Protein AF-A0A7K1ZM31-F1 (afdb_monomer_lite)

Radius of gyration: 24.55 Å; chains: 1; bounding box: 49×42×98 Å

pLDDT: mean 81.87, std 16.27, range [36.69, 97.38]

Structure (mmCIF, N/CA/C/O backbone):
data_AF-A0A7K1ZM31-F1
#
_entry.id   AF-A0A7K1ZM31-F1
#
loop_
_atom_site.group_PDB
_atom_site.id
_atom_site.type_symbol
_atom_site.label_atom_id
_atom_site.label_alt_id
_atom_site.label_comp_id
_atom_site.label_asym_id
_atom_site.label_entity_id
_atom_site.label_seq_id
_atom_site.pdbx_PDB_ins_code
_atom_site.Cartn_x
_atom_site.Cartn_y
_atom_site.Cartn_z
_atom_site.occupancy
_atom_site.B_iso_or_equiv
_atom_site.auth_seq_id
_atom_site.auth_comp_id
_atom_site.auth_asym_id
_atom_site.auth_atom_id
_atom_site.pdbx_PDB_model_num
ATOM 1 N N . MET A 1 1 ? -32.034 -23.924 77.511 1.00 43.00 1 MET A N 1
ATOM 2 C CA . MET A 1 1 ? -31.851 -22.949 76.414 1.00 43.00 1 MET A CA 1
ATOM 3 C C . MET A 1 1 ? -30.728 -23.435 75.516 1.00 43.00 1 MET A C 1
ATOM 5 O O . MET A 1 1 ? -29.591 -23.484 75.959 1.00 43.00 1 MET A O 1
ATOM 9 N N . ARG A 1 2 ? -31.057 -23.881 74.301 1.00 37.28 2 ARG A N 1
ATOM 10 C CA . ARG A 1 2 ? -30.095 -24.222 73.245 1.00 37.28 2 ARG A CA 1
ATOM 11 C C . ARG A 1 2 ? -30.372 -23.261 72.095 1.00 37.28 2 ARG A C 1
ATOM 13 O O . ARG A 1 2 ? -31.505 -23.204 71.630 1.00 37.28 2 ARG A O 1
ATOM 20 N N . VAL A 1 3 ? -29.376 -22.463 71.731 1.00 40.00 3 VAL A N 1
ATOM 21 C CA . VAL A 1 3 ? -29.460 -21.485 70.644 1.00 40.00 3 VAL A CA 1
ATOM 22 C C . VAL A 1 3 ? -28.914 -22.175 69.399 1.00 40.00 3 VAL A C 1
ATOM 24 O O . VAL A 1 3 ? -27.739 -22.531 69.359 1.00 40.00 3 VAL A O 1
ATOM 27 N N . THR A 1 4 ? -29.775 -22.437 68.423 1.00 45.06 4 THR A N 1
ATOM 28 C CA . THR A 1 4 ? -29.382 -22.978 67.116 1.00 45.06 4 THR A CA 1
ATOM 29 C C . THR A 1 4 ? -28.998 -21.796 66.221 1.00 45.06 4 THR A C 1
ATOM 31 O O . THR A 1 4 ? -29.805 -20.871 66.115 1.00 45.06 4 THR A O 1
ATOM 34 N N . PRO A 1 5 ? -27.810 -21.756 65.591 1.00 48.78 5 PRO A N 1
ATOM 35 C CA . PRO A 1 5 ? -27.481 -20.667 64.683 1.00 48.78 5 PRO A CA 1
ATOM 36 C C . PRO A 1 5 ? -28.214 -20.842 63.347 1.00 48.78 5 PRO A C 1
ATOM 38 O O . PRO A 1 5 ? -28.281 -21.936 62.785 1.00 48.78 5 PRO A O 1
ATOM 41 N N . LEU A 1 6 ? -28.775 -19.736 62.862 1.00 46.75 6 LEU A N 1
ATOM 42 C CA . LEU A 1 6 ? -29.428 -19.591 61.567 1.00 46.75 6 LEU A CA 1
ATOM 43 C C . LEU A 1 6 ? -28.357 -19.589 60.462 1.00 46.75 6 LEU A C 1
ATOM 45 O O . LEU A 1 6 ? -27.502 -18.707 60.433 1.00 46.75 6 LEU A O 1
ATOM 49 N N . LEU A 1 7 ? -28.395 -20.570 59.559 1.00 39.59 7 LEU A N 1
ATOM 50 C CA . LEU A 1 7 ? -27.551 -20.598 58.364 1.00 39.59 7 LEU A CA 1
ATOM 51 C C . LEU A 1 7 ? -28.195 -19.707 57.289 1.00 39.59 7 LEU A C 1
ATOM 53 O O . LEU A 1 7 ? -29.231 -20.061 56.729 1.00 39.59 7 LEU A O 1
ATOM 57 N N . LEU A 1 8 ? -27.599 -18.545 57.015 1.00 36.69 8 LEU A N 1
ATOM 58 C CA . LEU A 1 8 ? -27.998 -17.668 55.913 1.00 36.69 8 LEU A CA 1
ATOM 59 C C . LEU A 1 8 ? -27.228 -18.080 54.650 1.00 36.69 8 LEU A C 1
ATOM 61 O O . LEU A 1 8 ? -26.039 -17.796 54.521 1.00 36.69 8 LEU A O 1
ATOM 65 N N . LEU A 1 9 ? -27.900 -18.765 53.724 1.00 36.69 9 LEU A N 1
ATOM 66 C CA . LEU A 1 9 ? -27.360 -19.091 52.405 1.00 36.69 9 LEU A CA 1
ATOM 67 C C . LEU A 1 9 ? -27.733 -17.968 51.426 1.00 36.69 9 LEU A C 1
ATOM 69 O O . LEU A 1 9 ? -28.876 -17.885 50.982 1.00 36.69 9 LEU A O 1
ATOM 73 N N . ILE A 1 10 ? -26.779 -17.097 51.093 1.00 42.34 10 ILE A N 1
ATOM 74 C CA . ILE A 1 10 ? -26.937 -16.113 50.014 1.00 42.34 10 ILE A CA 1
ATOM 75 C C . ILE A 1 10 ? -26.491 -16.786 48.714 1.00 42.34 10 ILE A C 1
ATOM 77 O O . ILE A 1 10 ? -25.298 -16.929 48.456 1.00 42.34 10 ILE A O 1
ATOM 81 N N . ILE A 1 11 ? -27.451 -17.211 47.893 1.00 46.66 11 ILE A N 1
ATOM 82 C CA . ILE A 1 11 ? -27.178 -17.633 46.517 1.00 46.66 11 ILE A CA 1
ATOM 83 C C . ILE A 1 11 ? -27.148 -16.364 45.661 1.00 46.66 11 ILE A C 1
ATOM 85 O O . ILE A 1 11 ? -28.188 -15.834 45.279 1.00 46.66 11 ILE A O 1
ATOM 89 N N . LEU A 1 12 ? -25.948 -15.857 45.374 1.00 43.75 12 LEU A N 1
ATOM 90 C CA . LEU A 1 12 ? -25.742 -14.861 44.324 1.00 43.75 12 LEU A CA 1
ATOM 91 C C . LEU A 1 12 ? -25.908 -15.564 42.973 1.00 43.75 12 LEU A C 1
ATOM 93 O O . LEU A 1 12 ? -24.958 -16.121 42.424 1.00 43.75 12 LEU A O 1
ATOM 97 N N . THR A 1 13 ? -27.124 -15.563 42.429 1.00 48.12 13 THR A N 1
ATOM 98 C CA . THR A 1 13 ? -27.317 -15.858 41.010 1.00 48.12 13 THR A CA 1
ATOM 99 C C . THR A 1 13 ? -26.717 -14.705 40.218 1.00 48.12 13 THR A C 1
ATOM 101 O O . THR A 1 13 ? -27.363 -13.677 40.015 1.00 48.12 13 THR A O 1
ATOM 104 N N . ASN A 1 14 ? -25.472 -14.869 39.770 1.00 47.62 14 ASN A N 1
ATOM 105 C CA . ASN A 1 14 ? -24.961 -14.119 38.632 1.00 47.62 14 ASN A CA 1
ATOM 106 C C . ASN A 1 14 ? -25.807 -14.517 37.417 1.00 47.62 14 ASN A C 1
ATOM 108 O O . ASN A 1 14 ? -25.455 -15.422 36.664 1.00 47.62 14 ASN A O 1
ATOM 112 N N . LEU A 1 15 ? -26.930 -13.826 37.216 1.00 52.22 15 LEU A N 1
ATOM 113 C CA . LEU A 1 15 ? -27.462 -13.604 35.879 1.00 52.22 15 LEU A CA 1
ATOM 114 C C . LEU A 1 15 ? -26.464 -12.671 35.197 1.00 52.22 15 LEU A C 1
ATOM 116 O O . LEU A 1 15 ? -26.657 -11.461 35.120 1.00 52.22 15 LEU A O 1
ATOM 120 N N . GLY A 1 16 ? -25.335 -13.251 34.791 1.00 46.72 16 GLY A N 1
ATOM 121 C CA . GLY A 1 16 ? -24.420 -12.621 33.871 1.00 46.72 16 GLY A CA 1
ATOM 122 C C . GLY A 1 16 ? -25.191 -12.414 32.583 1.00 46.72 16 GLY A C 1
ATOM 123 O O . GLY A 1 16 ? -25.262 -13.308 31.745 1.00 46.72 16 GLY A O 1
ATOM 124 N N . VAL A 1 17 ? -25.792 -11.234 32.446 1.00 54.41 17 VAL A N 1
ATOM 125 C CA . VAL A 1 17 ? -25.979 -10.612 31.145 1.00 54.41 17 VAL A CA 1
ATOM 126 C C . VAL A 1 17 ? -24.571 -10.567 30.579 1.00 54.41 17 VAL A C 1
ATOM 128 O O . VAL A 1 17 ? -23.746 -9.752 30.991 1.00 54.41 17 VAL A O 1
ATOM 131 N N . GLY A 1 18 ? -24.246 -11.552 29.746 1.00 44.56 18 GLY A N 1
ATOM 132 C CA . GLY A 1 18 ? -23.050 -11.503 28.941 1.00 44.56 18 GLY A CA 1
ATOM 133 C C . GLY A 1 18 ? -23.186 -10.252 28.098 1.00 44.56 18 GLY A C 1
ATOM 134 O O . GLY A 1 18 ? -23.884 -10.266 27.089 1.00 44.56 18 GLY A O 1
ATOM 135 N N . ASN A 1 19 ? -22.561 -9.162 28.535 1.00 45.56 19 ASN A N 1
ATOM 136 C CA . ASN A 1 19 ? -22.192 -8.095 27.632 1.00 45.56 19 ASN A CA 1
ATOM 137 C C . ASN A 1 19 ? -21.239 -8.760 26.644 1.00 45.56 19 ASN A C 1
ATOM 139 O O . ASN A 1 19 ? -20.046 -8.910 26.909 1.00 45.56 19 ASN A O 1
ATOM 143 N N . ALA A 1 20 ? -21.796 -9.251 25.539 1.00 50.69 20 ALA A N 1
ATOM 144 C CA . ALA A 1 20 ? -21.028 -9.485 24.343 1.00 50.69 20 ALA A CA 1
ATOM 145 C C . ALA A 1 20 ? -20.403 -8.128 24.030 1.00 50.69 20 ALA A C 1
ATOM 147 O O . ALA A 1 20 ? -21.094 -7.201 23.614 1.00 50.69 20 ALA A O 1
ATOM 148 N N . PHE A 1 21 ? -19.120 -7.976 24.345 1.00 40.22 21 PHE A N 1
ATOM 149 C CA . PHE A 1 21 ? -18.340 -6.862 23.845 1.00 40.22 21 PHE A CA 1
ATOM 150 C C . PHE A 1 21 ? -18.418 -6.964 22.321 1.00 40.22 21 PHE A C 1
ATOM 152 O O . PHE A 1 21 ? -17.728 -7.788 21.722 1.00 40.22 21 PHE A O 1
ATOM 159 N N . SER A 1 22 ? -19.299 -6.189 21.683 1.00 54.53 22 SER A N 1
ATOM 160 C CA . SER A 1 22 ? -19.187 -5.973 20.250 1.00 54.53 22 SER A CA 1
ATOM 161 C C . SER A 1 22 ? -17.884 -5.219 20.068 1.00 54.53 22 SER A C 1
ATOM 163 O O . SER A 1 22 ? -17.747 -4.086 20.531 1.00 54.53 22 SER A O 1
ATOM 165 N N . GLN A 1 23 ? -16.893 -5.866 19.471 1.00 59.47 23 GLN A N 1
ATOM 166 C CA . GLN A 1 23 ? -15.697 -5.160 19.065 1.00 59.47 23 GLN A CA 1
ATOM 167 C C . GLN A 1 23 ? -16.132 -4.132 18.017 1.00 59.47 23 GLN A C 1
ATOM 169 O O . GLN A 1 23 ? -16.561 -4.509 16.928 1.00 59.47 23 GLN A O 1
ATOM 174 N N . GLU A 1 24 ? -16.105 -2.849 18.372 1.00 81.25 24 GLU A N 1
ATOM 175 C CA . GLU A 1 24 ? -16.370 -1.784 17.412 1.00 81.25 24 GLU A CA 1
ATOM 176 C C . GLU A 1 24 ? -15.267 -1.824 16.349 1.00 81.25 24 GLU A C 1
ATOM 178 O O . GLU A 1 24 ? -14.073 -1.767 16.656 1.00 81.25 24 GLU A O 1
ATOM 183 N N . PHE A 1 25 ? -15.667 -1.985 15.090 1.00 89.56 25 PHE A N 1
ATOM 184 C CA . PHE A 1 25 ? -14.774 -1.870 13.946 1.00 89.56 25 PHE A CA 1
ATOM 185 C C . PHE A 1 25 ? -14.948 -0.479 13.347 1.00 89.56 25 PHE A C 1
ATOM 187 O O . PHE A 1 25 ? -16.068 -0.068 13.051 1.00 89.56 25 PHE A O 1
ATOM 194 N N . LEU A 1 26 ? -13.839 0.225 13.133 1.00 92.94 26 LEU A N 1
ATOM 195 C CA . LEU A 1 26 ? -13.817 1.412 12.288 1.00 92.94 26 LEU A CA 1
ATOM 196 C C . LEU A 1 26 ? -13.508 0.977 10.854 1.00 92.94 26 LEU A C 1
ATOM 198 O O . LEU A 1 26 ? -12.418 0.464 10.591 1.00 92.94 26 LEU A O 1
ATOM 202 N N . VAL A 1 27 ? -14.452 1.187 9.937 1.00 93.00 27 VAL A N 1
ATOM 203 C CA . VAL A 1 27 ? -14.192 1.047 8.499 1.00 93.00 27 VAL A CA 1
ATOM 204 C C . VAL A 1 27 ? -13.402 2.273 8.052 1.00 93.00 27 VAL A C 1
ATOM 206 O O . VAL A 1 27 ? -13.874 3.400 8.181 1.00 93.00 27 VAL A O 1
ATOM 209 N N . ILE A 1 28 ? -12.167 2.052 7.597 1.00 93.12 28 ILE A N 1
ATOM 210 C CA . ILE A 1 28 ? -11.307 3.118 7.064 1.00 93.12 28 ILE A CA 1
ATOM 211 C C . ILE A 1 28 ? -11.649 3.388 5.598 1.00 93.12 28 ILE A C 1
ATOM 213 O O . ILE A 1 28 ? -11.744 4.544 5.202 1.00 93.12 28 ILE A O 1
ATOM 217 N N . GLU A 1 29 ? -11.814 2.323 4.817 1.00 93.50 29 GLU A N 1
ATOM 218 C CA . GLU A 1 29 ? -12.177 2.367 3.405 1.00 93.50 29 GLU A CA 1
ATOM 219 C C . GLU A 1 29 ? -12.767 1.010 2.998 1.00 93.50 29 GLU A C 1
ATOM 221 O O . GLU A 1 29 ? -12.233 -0.036 3.383 1.00 93.50 29 GLU A O 1
ATOM 226 N N . ASP A 1 30 ? -13.853 1.050 2.232 1.00 95.12 30 ASP A N 1
ATOM 227 C CA . ASP A 1 30 ? -14.511 -0.095 1.590 1.00 95.12 30 ASP A CA 1
ATOM 228 C C . ASP A 1 30 ? -14.822 0.159 0.103 1.00 95.12 30 ASP A C 1
ATOM 230 O O . ASP A 1 30 ? -15.296 -0.737 -0.579 1.00 95.12 30 ASP A O 1
ATOM 234 N N . PHE A 1 31 ? -14.507 1.354 -0.407 1.00 96.12 31 PHE A N 1
ATOM 235 C CA . PHE A 1 31 ? -14.729 1.815 -1.777 1.00 96.12 31 PHE A CA 1
ATOM 236 C C . PHE A 1 31 ? -16.197 1.872 -2.241 1.00 96.12 31 PHE A C 1
ATOM 238 O O . PHE A 1 31 ? -16.461 2.208 -3.397 1.00 96.12 31 PHE A O 1
ATOM 245 N N . GLU A 1 32 ? -17.166 1.651 -1.352 1.00 96.69 32 GLU A N 1
ATOM 246 C CA . GLU A 1 32 ? -18.600 1.647 -1.686 1.00 96.69 32 GLU A CA 1
ATOM 247 C C . GLU A 1 32 ? -19.148 3.050 -1.987 1.00 96.69 32 GLU A C 1
ATOM 249 O O . GLU A 1 32 ? -20.148 3.216 -2.680 1.00 96.69 32 GLU A O 1
ATOM 254 N N . GLN A 1 33 ? -18.488 4.090 -1.475 1.00 94.69 33 GLN A N 1
ATOM 255 C CA . GLN A 1 33 ? -18.906 5.481 -1.678 1.00 94.69 33 GLN A CA 1
ATOM 256 C C . GLN A 1 33 ? -18.573 6.043 -3.070 1.00 94.69 33 GLN A C 1
ATOM 258 O O . GLN A 1 33 ? -19.018 7.144 -3.397 1.00 94.69 33 GLN A O 1
ATOM 263 N N . TYR A 1 34 ? -17.748 5.346 -3.855 1.00 94.94 34 TYR A N 1
ATOM 264 C CA . TYR A 1 34 ? -17.308 5.803 -5.173 1.00 94.94 34 TYR A CA 1
ATOM 265 C C . TYR A 1 34 ? -18.144 5.168 -6.283 1.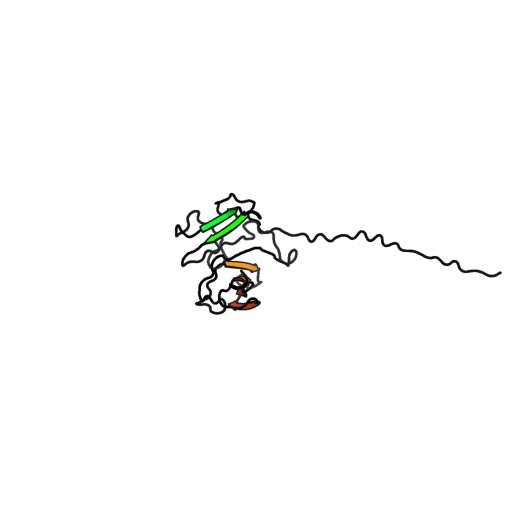00 94.94 34 TYR A C 1
ATOM 267 O O . TYR A 1 34 ? -18.672 4.066 -6.142 1.00 94.94 34 TYR A O 1
ATOM 275 N N . GLU A 1 35 ? -18.235 5.860 -7.415 1.00 96.00 35 GLU A N 1
ATOM 276 C CA . GLU A 1 35 ? -18.874 5.306 -8.603 1.00 96.00 35 GLU A CA 1
ATOM 277 C C . GLU A 1 35 ? -17.964 4.255 -9.258 1.00 96.00 35 GLU A C 1
ATOM 279 O O . GLU A 1 35 ? -16.738 4.374 -9.291 1.00 96.00 35 GLU A O 1
ATOM 284 N N . VAL A 1 36 ? -18.565 3.205 -9.815 1.00 95.81 36 VAL A N 1
ATOM 285 C CA . VAL A 1 36 ? -17.821 2.179 -10.553 1.00 95.81 36 VAL A CA 1
ATOM 286 C C . VAL A 1 36 ? -17.202 2.797 -11.812 1.00 95.81 36 VAL A C 1
ATOM 288 O O . VAL A 1 36 ? -17.863 3.521 -12.556 1.00 95.81 36 VAL A O 1
ATOM 291 N N . ASN A 1 37 ? -15.943 2.455 -12.076 1.00 92.75 37 ASN A N 1
ATOM 292 C CA . ASN A 1 37 ? -15.049 3.040 -13.077 1.00 92.75 37 ASN A CA 1
ATOM 293 C C . ASN A 1 37 ? -14.658 4.502 -12.799 1.00 92.75 37 ASN A C 1
ATOM 295 O O . ASN A 1 37 ? -14.261 5.215 -13.723 1.00 92.75 37 ASN A O 1
ATOM 299 N N . SER A 1 38 ? -14.762 4.969 -11.550 1.00 92.00 38 SER A N 1
ATOM 300 C CA . SER A 1 38 ? -14.242 6.276 -11.144 1.00 92.00 38 SER A CA 1
ATOM 301 C C . SER A 1 38 ? -12.937 6.157 -10.360 1.00 92.00 38 SER A C 1
ATOM 303 O O . SER A 1 38 ? -12.633 5.134 -9.744 1.00 92.00 38 SER A O 1
ATOM 305 N N . LEU A 1 39 ? -12.192 7.260 -10.307 1.00 92.44 39 LEU A N 1
ATOM 306 C CA . LEU A 1 39 ? -11.099 7.418 -9.353 1.00 92.44 39 LEU A CA 1
ATOM 307 C C . LEU A 1 39 ? -11.657 7.550 -7.927 1.00 92.44 39 LEU A C 1
ATOM 309 O O . LEU A 1 39 ? -12.685 8.210 -7.729 1.00 92.44 39 LEU A O 1
ATOM 313 N N . PRO A 1 40 ? -10.976 6.999 -6.910 1.00 93.38 40 PRO A N 1
ATOM 314 C CA . PRO A 1 40 ? -11.365 7.199 -5.521 1.00 93.38 40 PRO A CA 1
ATOM 315 C C . PRO A 1 40 ? -10.996 8.623 -5.069 1.00 93.38 40 PRO A C 1
ATOM 317 O O . PRO A 1 40 ? -9.886 8.878 -4.611 1.00 93.38 40 PRO A O 1
ATOM 320 N N . TYR A 1 41 ? -11.910 9.588 -5.205 1.00 90.00 41 TYR A N 1
ATOM 321 C CA . TYR A 1 41 ? -11.598 11.026 -5.092 1.00 90.00 41 TYR A CA 1
ATOM 322 C C . TYR A 1 41 ? -11.069 11.501 -3.720 1.00 90.00 41 TYR A C 1
ATOM 324 O O . TYR A 1 41 ? -10.485 12.585 -3.643 1.00 90.00 41 TYR A O 1
ATOM 332 N N . LEU A 1 42 ? -11.262 10.733 -2.638 1.00 91.44 42 LEU A N 1
ATOM 333 C CA . LEU A 1 42 ? -10.661 11.032 -1.326 1.00 91.44 42 LEU A CA 1
ATOM 334 C C . LEU A 1 42 ? -9.194 10.597 -1.239 1.00 91.44 42 LEU A C 1
ATOM 336 O O . LEU A 1 42 ? -8.451 11.094 -0.396 1.00 91.44 42 LEU A O 1
ATOM 340 N N . TRP A 1 43 ? -8.766 9.682 -2.105 1.00 93.00 43 TRP A N 1
ATOM 341 C CA . TRP A 1 43 ? -7.379 9.266 -2.190 1.00 93.00 43 TRP A CA 1
ATOM 342 C C . TRP A 1 43 ? -6.595 10.251 -3.043 1.00 93.00 43 TRP A C 1
ATOM 344 O O . TRP A 1 43 ? -7.059 10.756 -4.065 1.00 93.00 43 TRP A O 1
ATOM 354 N N . ARG A 1 44 ? -5.373 10.533 -2.605 1.00 91.62 44 ARG A N 1
ATOM 355 C CA . ARG A 1 44 ? -4.511 11.558 -3.189 1.00 91.62 44 ARG A CA 1
ATOM 356 C C . ARG A 1 44 ? -3.144 10.980 -3.527 1.00 91.62 44 ARG A C 1
ATOM 358 O O . ARG A 1 44 ? -2.685 10.047 -2.875 1.00 91.62 44 ARG A O 1
ATOM 365 N N . MET A 1 45 ? -2.453 11.554 -4.508 1.00 89.69 45 MET A N 1
ATOM 366 C CA . MET A 1 45 ? -1.045 11.244 -4.759 1.00 89.69 45 MET A CA 1
ATOM 367 C C . MET A 1 45 ? -0.158 12.008 -3.770 1.00 89.69 45 MET A C 1
ATOM 369 O O . MET A 1 45 ? -0.134 13.246 -3.823 1.00 89.69 45 MET A O 1
ATOM 373 N N . PRO A 1 46 ? 0.617 11.323 -2.914 1.00 87.00 46 PRO A N 1
ATOM 374 C CA . PRO A 1 46 ? 1.625 11.989 -2.110 1.00 87.00 46 PRO A CA 1
ATOM 375 C C . PRO A 1 46 ? 2.779 12.487 -2.989 1.00 87.00 46 PRO A C 1
ATOM 377 O O . PRO A 1 46 ? 3.128 11.895 -4.013 1.00 87.00 46 PRO A O 1
ATOM 380 N N . ASP A 1 47 ? 3.423 13.577 -2.575 1.00 82.62 47 ASP A N 1
ATOM 381 C CA . ASP A 1 47 ? 4.772 13.869 -3.057 1.00 82.62 47 ASP A CA 1
ATOM 382 C C . ASP A 1 47 ? 5.798 12.853 -2.519 1.00 82.62 47 ASP A C 1
ATOM 384 O O . ASP A 1 47 ? 5.533 12.080 -1.597 1.00 82.62 47 ASP A O 1
ATOM 388 N N . LYS A 1 48 ? 7.020 12.887 -3.063 1.00 74.00 48 LYS A N 1
ATOM 389 C CA . LYS A 1 48 ? 8.110 11.966 -2.685 1.00 74.00 48 LYS A CA 1
ATOM 390 C C . LYS A 1 48 ? 8.465 11.982 -1.190 1.00 74.00 48 LYS A C 1
ATOM 392 O O . LYS A 1 48 ? 9.127 11.064 -0.717 1.00 74.00 48 LYS A O 1
ATOM 397 N N . ASN A 1 49 ? 8.088 13.032 -0.461 1.00 70.69 49 ASN A N 1
ATOM 398 C CA . ASN A 1 49 ? 8.361 13.202 0.963 1.00 70.69 49 ASN A CA 1
ATOM 399 C C . ASN A 1 49 ? 7.102 13.042 1.832 1.00 70.69 49 ASN A C 1
ATOM 401 O O . ASN A 1 49 ? 7.191 13.278 3.038 1.00 70.69 49 ASN A O 1
ATOM 405 N N . MET A 1 50 ? 5.957 12.674 1.243 1.00 74.12 50 MET A N 1
ATOM 406 C CA . MET A 1 50 ? 4.646 12.594 1.894 1.00 74.12 50 MET A CA 1
ATOM 407 C C . MET A 1 50 ? 4.236 13.907 2.588 1.00 74.12 50 MET A C 1
ATOM 409 O O . MET A 1 50 ? 3.556 13.882 3.612 1.00 74.12 50 MET A O 1
ATOM 413 N N . ARG A 1 51 ? 4.688 15.063 2.074 1.00 74.31 51 ARG A N 1
ATOM 414 C CA . ARG A 1 51 ? 4.425 16.385 2.681 1.00 74.31 51 ARG A CA 1
ATOM 415 C C . ARG A 1 51 ? 3.220 17.093 2.084 1.00 74.31 51 ARG A C 1
ATOM 417 O O . ARG A 1 51 ? 2.577 17.878 2.773 1.00 74.31 51 ARG A O 1
ATOM 424 N N . SER A 1 52 ? 2.942 16.840 0.815 1.00 82.44 52 SER A N 1
ATOM 425 C CA . SER A 1 52 ? 1.784 17.365 0.105 1.00 82.44 52 SER A CA 1
ATOM 426 C C . SER A 1 52 ? 1.023 16.238 -0.575 1.00 82.44 52 SER A C 1
ATOM 428 O O . SER A 1 52 ? 1.604 15.225 -0.969 1.00 82.44 52 SER A O 1
ATOM 430 N N . MET A 1 53 ? -0.286 16.442 -0.684 1.00 87.25 53 MET A N 1
ATOM 431 C CA . MET A 1 53 ? -1.234 15.540 -1.318 1.00 87.25 53 MET A CA 1
ATOM 432 C C . MET A 1 53 ? -1.829 16.267 -2.519 1.00 87.25 53 MET A C 1
ATOM 434 O O . MET A 1 53 ? -2.266 17.412 -2.397 1.00 87.25 53 MET A O 1
ATOM 438 N N . ARG A 1 54 ? -1.805 15.629 -3.687 1.00 89.44 54 ARG A N 1
ATOM 439 C CA . ARG A 1 54 ? -2.412 16.150 -4.916 1.00 89.44 54 ARG A CA 1
ATOM 440 C C . ARG A 1 54 ? -3.550 15.247 -5.346 1.00 89.44 54 ARG A C 1
ATOM 442 O O . ARG A 1 54 ? -3.548 14.059 -5.040 1.00 89.44 54 ARG A O 1
ATOM 449 N N . GLU A 1 55 ? -4.504 15.808 -6.070 1.00 87.50 55 GLU A N 1
ATOM 450 C CA . GLU A 1 55 ? -5.573 15.010 -6.663 1.00 87.50 55 GLU A CA 1
ATOM 451 C C . GLU A 1 55 ? -4.988 13.940 -7.590 1.00 87.50 55 GLU A C 1
ATOM 453 O O . GLU A 1 55 ? -3.918 14.134 -8.181 1.00 87.50 55 GLU A O 1
ATOM 458 N N . LEU A 1 56 ? -5.674 12.800 -7.678 1.00 85.94 56 LEU A N 1
ATOM 459 C CA . LEU A 1 56 ? -5.334 11.789 -8.667 1.00 85.94 56 LEU A CA 1
ATOM 460 C C . LEU A 1 56 ? -5.554 12.389 -10.059 1.00 85.94 56 LEU A C 1
ATOM 462 O O . LEU A 1 56 ? -6.592 13.019 -10.279 1.00 85.94 56 LEU A O 1
ATOM 466 N N . PRO A 1 57 ? -4.594 12.248 -10.984 1.00 79.62 57 PRO A N 1
ATOM 467 C CA . PRO A 1 57 ? -4.807 12.692 -12.348 1.00 79.62 57 PRO A CA 1
ATOM 468 C C . PRO A 1 57 ? -5.972 11.894 -12.937 1.00 79.62 57 PRO A C 1
ATOM 470 O O . PRO A 1 57 ? -6.041 10.682 -12.743 1.00 79.62 57 PRO A O 1
ATOM 473 N N . LEU A 1 58 ? -6.883 12.577 -13.636 1.00 68.81 58 LEU A N 1
ATOM 474 C CA . LEU A 1 58 ? -7.980 11.915 -14.353 1.00 68.81 58 LEU A CA 1
ATOM 475 C C . LEU A 1 58 ? -7.450 11.022 -15.487 1.00 68.81 58 LEU A C 1
ATOM 477 O O . LEU A 1 58 ? -8.114 10.081 -15.912 1.00 68.81 58 LEU A O 1
ATOM 481 N N . ASP A 1 59 ? -6.242 11.325 -15.948 1.00 68.50 59 ASP A N 1
ATOM 482 C CA . ASP A 1 59 ? -5.579 10.740 -17.090 1.00 68.50 59 ASP A CA 1
ATOM 483 C C . ASP A 1 59 ? -4.210 10.200 -16.659 1.00 68.50 59 ASP A C 1
ATOM 485 O O . ASP A 1 59 ? -3.311 10.931 -16.229 1.00 68.50 59 ASP A O 1
ATOM 489 N N . HIS A 1 60 ? -4.056 8.881 -16.757 1.00 67.19 60 HIS A N 1
ATOM 490 C CA . HIS A 1 60 ? -2.786 8.222 -16.503 1.00 67.19 60 HIS A CA 1
ATOM 491 C C . HIS A 1 60 ? -1.784 8.540 -17.620 1.00 67.19 60 HIS A C 1
ATOM 493 O O . HIS A 1 60 ? -2.148 8.722 -18.782 1.00 67.19 60 HIS A O 1
ATOM 499 N N . ALA A 1 61 ? -0.493 8.598 -17.274 1.00 62.81 61 ALA A N 1
ATOM 500 C CA . ALA A 1 61 ? 0.567 8.908 -18.238 1.00 62.81 61 ALA A CA 1
ATOM 501 C C . ALA A 1 61 ? 0.634 7.884 -19.385 1.00 62.81 61 ALA A C 1
ATOM 503 O O . ALA A 1 61 ? 1.049 8.221 -20.497 1.00 62.81 61 ALA A O 1
ATOM 504 N N . ARG A 1 62 ? 0.214 6.642 -19.116 1.00 66.81 62 ARG A N 1
ATOM 505 C CA . ARG A 1 62 ? 0.033 5.579 -20.102 1.00 66.81 62 ARG A CA 1
ATOM 506 C C . ARG A 1 62 ? -1.433 5.143 -20.113 1.00 66.81 62 ARG A C 1
ATOM 508 O O . ARG A 1 62 ? -2.005 5.001 -19.040 1.00 66.81 62 ARG A O 1
ATOM 515 N N . PRO A 1 63 ? -2.021 4.851 -21.285 1.00 65.25 63 PRO A N 1
ATOM 516 C CA . PRO A 1 63 ? -3.391 4.339 -21.372 1.00 65.25 63 PRO A CA 1
ATOM 517 C C . PRO A 1 63 ? -3.618 2.994 -20.667 1.00 65.25 63 PRO A C 1
ATOM 519 O O . PRO A 1 63 ? -4.758 2.655 -20.374 1.00 65.25 63 PRO A O 1
ATOM 522 N N . SER A 1 64 ? -2.554 2.210 -20.469 1.00 73.88 64 SER A N 1
ATOM 523 C CA . SER A 1 64 ? -2.596 0.924 -19.770 1.00 73.88 64 SER A CA 1
ATOM 524 C C . SER A 1 64 ? -2.591 1.077 -18.255 1.00 73.88 64 SER A C 1
ATOM 526 O O . SER A 1 64 ? -3.119 0.204 -17.580 1.00 73.88 64 SER A O 1
ATOM 528 N N . ASP A 1 65 ? -2.022 2.160 -17.726 1.00 84.19 65 ASP A N 1
ATOM 529 C CA . ASP A 1 65 ? -2.006 2.410 -16.291 1.00 8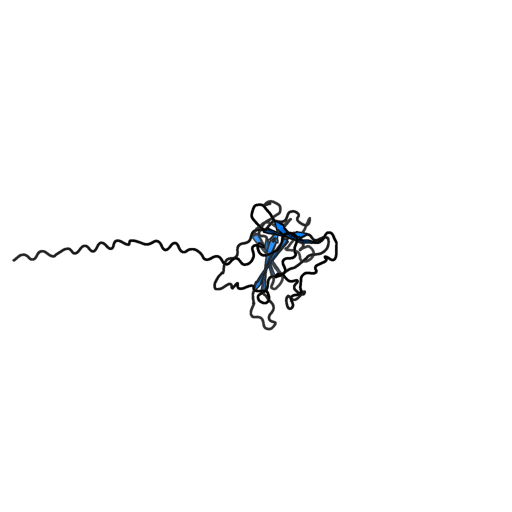4.19 65 ASP A CA 1
ATOM 530 C C . ASP A 1 65 ? -3.417 2.807 -15.853 1.00 84.19 65 ASP A C 1
ATOM 532 O O . ASP A 1 65 ? -4.044 3.674 -16.466 1.00 84.19 65 ASP A O 1
ATOM 536 N N . PHE A 1 66 ? -3.915 2.198 -14.783 1.00 86.56 66 PHE A N 1
ATOM 537 C CA . PHE A 1 66 ? -5.203 2.570 -14.211 1.00 86.56 66 PHE A CA 1
ATOM 538 C C . PHE A 1 66 ? -5.204 2.462 -12.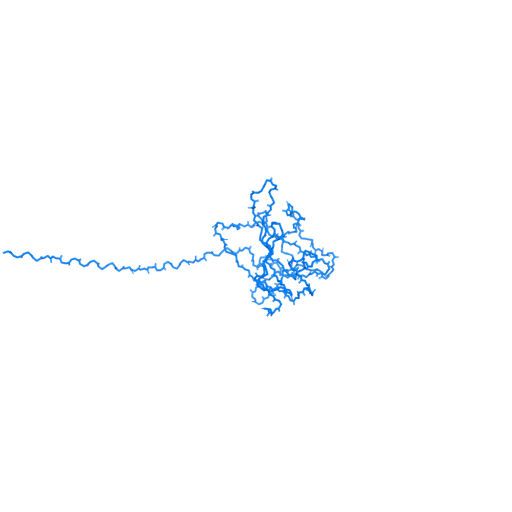693 1.00 86.56 66 PHE A C 1
ATOM 540 O O . PHE A 1 66 ? -4.478 1.664 -12.103 1.00 86.56 66 PHE A O 1
ATOM 547 N N . VAL A 1 67 ? -6.035 3.294 -12.070 1.00 90.38 67 VAL A N 1
ATOM 548 C CA . VAL A 1 67 ? -6.435 3.210 -10.665 1.00 90.38 67 VAL A CA 1
ATOM 549 C C . VAL A 1 67 ? -7.924 3.522 -10.623 1.00 90.38 67 VAL A C 1
ATOM 551 O O . VAL A 1 67 ? -8.309 4.682 -10.712 1.00 90.38 67 VAL A O 1
ATOM 554 N N . ASP A 1 68 ? -8.772 2.509 -10.529 1.00 92.88 68 ASP A N 1
ATOM 555 C CA . ASP A 1 68 ? -10.219 2.679 -10.616 1.00 92.88 68 ASP A CA 1
ATOM 556 C C . ASP A 1 68 ? -10.962 1.819 -9.600 1.00 92.88 68 ASP A C 1
ATOM 558 O O . ASP A 1 68 ? -10.482 0.784 -9.137 1.00 92.88 68 ASP A O 1
ATOM 562 N N . VAL A 1 69 ? -12.145 2.285 -9.210 1.00 96.12 69 VAL A N 1
ATOM 563 C CA . VAL A 1 69 ? -13.058 1.484 -8.401 1.00 96.12 69 VAL A CA 1
ATOM 564 C C . VAL A 1 69 ? -13.842 0.562 -9.322 1.00 96.12 69 VAL A C 1
ATOM 566 O O . VAL A 1 69 ? -14.449 1.021 -10.286 1.00 96.12 69 VAL A O 1
ATOM 569 N N . VAL A 1 70 ? -13.854 -0.734 -9.032 1.00 96.56 70 VAL A N 1
ATOM 570 C CA . VAL A 1 70 ? -14.626 -1.732 -9.784 1.00 96.56 70 VAL A CA 1
ATOM 571 C C . VAL A 1 70 ? -15.546 -2.508 -8.853 1.00 96.56 70 VAL A C 1
ATOM 573 O O . VAL A 1 70 ? -15.227 -2.690 -7.682 1.00 96.56 70 VAL A O 1
ATOM 576 N N . ALA A 1 71 ? -16.688 -2.959 -9.370 1.00 97.25 71 ALA A N 1
ATOM 577 C CA . ALA A 1 71 ? -17.613 -3.802 -8.621 1.00 97.25 71 ALA A CA 1
ATOM 578 C C . ALA A 1 71 ? -17.221 -5.282 -8.737 1.00 97.25 71 ALA A C 1
ATOM 580 O O . ALA A 1 71 ? -16.970 -5.771 -9.841 1.00 97.25 71 ALA A O 1
ATOM 581 N N . GLU A 1 72 ? -17.241 -5.992 -7.612 1.00 95.06 72 GLU A N 1
ATOM 582 C CA . GLU A 1 72 ? -17.128 -7.449 -7.524 1.00 95.06 72 GLU A CA 1
ATOM 583 C C . GLU A 1 72 ? -18.289 -8.031 -6.705 1.00 95.06 72 GLU A C 1
ATOM 585 O O . GLU A 1 72 ? -19.060 -7.296 -6.088 1.00 95.06 72 GLU A O 1
ATOM 590 N N . ASP A 1 73 ? -18.415 -9.362 -6.678 1.00 92.06 73 ASP A N 1
ATOM 591 C CA . ASP A 1 73 ? -19.500 -10.059 -5.964 1.00 92.06 73 ASP A CA 1
ATOM 592 C C . ASP A 1 73 ? -19.555 -9.709 -4.461 1.00 92.06 73 ASP A C 1
ATOM 594 O O . ASP A 1 73 ? -20.627 -9.691 -3.856 1.00 92.06 73 ASP A O 1
ATOM 598 N N . ASP A 1 74 ? -18.397 -9.395 -3.874 1.00 91.31 74 ASP A N 1
ATOM 599 C CA . ASP A 1 74 ? -18.192 -9.100 -2.450 1.00 91.31 74 ASP A CA 1
ATOM 600 C C . ASP A 1 74 ? -18.150 -7.591 -2.123 1.00 91.31 74 ASP A C 1
ATOM 602 O O . ASP A 1 74 ? -17.752 -7.218 -1.009 1.00 91.31 74 ASP A O 1
ATOM 606 N N . GLY A 1 75 ? -18.522 -6.740 -3.084 1.00 94.94 75 GLY A N 1
ATOM 607 C CA . GLY A 1 75 ? -18.495 -5.280 -2.979 1.00 94.94 75 GLY A CA 1
ATOM 608 C C . GLY A 1 75 ? -17.507 -4.616 -3.936 1.00 94.94 75 GLY A C 1
ATOM 609 O O . GLY A 1 75 ? -16.856 -5.262 -4.762 1.00 94.94 75 GLY A O 1
ATOM 610 N N . ASN A 1 76 ? -17.400 -3.300 -3.824 1.00 97.38 76 ASN A N 1
ATOM 611 C CA . ASN A 1 76 ? -16.470 -2.500 -4.601 1.00 97.38 76 ASN A CA 1
ATOM 612 C C . ASN A 1 76 ? -15.028 -2.706 -4.118 1.00 97.38 76 ASN A C 1
ATOM 614 O O . ASN A 1 76 ? -14.744 -2.834 -2.926 1.00 97.38 76 ASN A O 1
ATOM 618 N N . ILE A 1 77 ? -14.084 -2.691 -5.056 1.00 95.69 77 ILE A N 1
ATOM 619 C CA . ILE A 1 77 ? -12.652 -2.727 -4.764 1.00 95.69 77 ILE A CA 1
ATOM 620 C C . ILE A 1 77 ? -11.929 -1.616 -5.511 1.00 95.69 77 I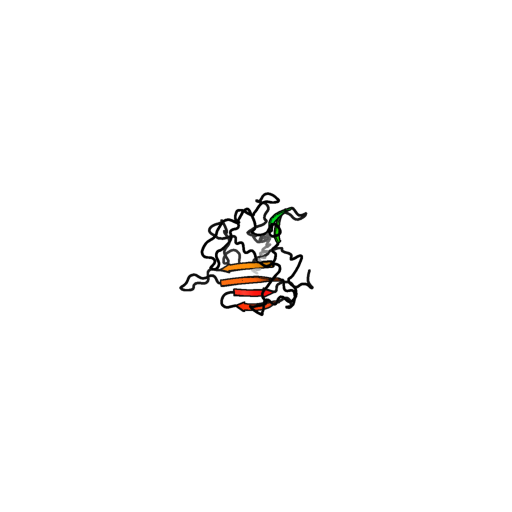LE A C 1
ATOM 622 O O . ILE A 1 77 ? -12.366 -1.166 -6.569 1.00 95.69 77 ILE A O 1
ATOM 626 N N . LEU A 1 78 ? -10.769 -1.226 -4.994 1.00 95.06 78 LEU A N 1
ATOM 627 C CA . LEU A 1 78 ? -9.792 -0.488 -5.775 1.00 95.06 78 LEU A CA 1
ATOM 628 C C . LEU A 1 78 ? -8.953 -1.459 -6.596 1.00 95.06 78 LEU A C 1
ATOM 630 O O . LEU A 1 78 ? -8.297 -2.344 -6.043 1.00 95.06 78 LEU A O 1
ATOM 634 N N . ARG A 1 79 ? -8.921 -1.237 -7.903 1.00 93.38 79 ARG A N 1
ATOM 635 C CA . ARG A 1 79 ? -8.073 -1.959 -8.837 1.00 93.38 79 ARG A CA 1
ATOM 636 C C . ARG A 1 79 ? -6.984 -1.023 -9.348 1.00 93.38 79 ARG A C 1
ATOM 638 O O . ARG A 1 79 ? -7.230 0.156 -9.589 1.00 93.38 79 ARG A O 1
ATOM 645 N N . ALA A 1 80 ? -5.772 -1.545 -9.492 1.00 91.25 80 ALA A N 1
ATOM 646 C CA . ALA A 1 80 ? -4.654 -0.791 -10.033 1.00 91.25 80 ALA A CA 1
ATOM 647 C C . ALA A 1 80 ? -3.812 -1.651 -10.974 1.00 91.25 80 ALA A C 1
ATOM 649 O O . ALA A 1 80 ? -3.662 -2.851 -10.755 1.00 91.25 80 ALA A O 1
ATOM 650 N N . TYR A 1 81 ? -3.241 -1.011 -11.987 1.00 89.31 81 TYR A N 1
ATOM 651 C CA . TYR A 1 81 ? -2.247 -1.588 -12.883 1.00 89.31 81 TYR A CA 1
ATOM 652 C C . TYR A 1 81 ? -1.264 -0.500 -13.290 1.00 89.31 81 TYR A C 1
ATOM 654 O O . TYR A 1 81 ? -1.665 0.641 -13.537 1.00 89.31 81 TYR A O 1
ATOM 662 N N . THR A 1 82 ? 0.014 -0.856 -13.370 1.00 87.00 82 THR A N 1
ATOM 663 C CA . THR A 1 82 ? 1.063 0.023 -13.881 1.00 87.00 82 THR A CA 1
ATOM 664 C C . THR A 1 82 ? 2.080 -0.762 -14.697 1.00 87.00 82 THR A C 1
ATOM 666 O O . THR A 1 82 ? 2.389 -1.907 -14.376 1.00 87.00 82 THR A O 1
ATOM 669 N N . GLU A 1 83 ? 2.653 -0.133 -15.724 1.00 84.75 83 GLU A N 1
ATOM 670 C CA . GLU A 1 83 ? 3.738 -0.720 -16.518 1.00 84.75 83 GLU A CA 1
ATOM 671 C C . GLU A 1 83 ? 5.007 0.148 -16.478 1.00 84.75 83 GLU A C 1
ATOM 673 O O . GLU A 1 83 ? 5.033 1.295 -16.933 1.00 84.75 83 GLU A O 1
ATOM 678 N N . GLY A 1 84 ? 6.100 -0.417 -15.951 1.00 82.62 84 GLY A N 1
ATOM 679 C CA . GLY A 1 84 ? 7.422 0.227 -15.905 1.00 82.62 84 GLY A CA 1
ATOM 680 C C . GLY A 1 84 ? 7.553 1.391 -14.913 1.00 82.62 84 GLY A C 1
ATOM 681 O O . GLY A 1 84 ? 8.632 1.964 -14.782 1.00 82.62 84 GLY A O 1
ATOM 682 N N . GLU A 1 85 ? 6.476 1.725 -14.209 1.00 82.00 85 GLU A N 1
ATOM 683 C CA . GLU A 1 85 ? 6.397 2.725 -13.146 1.00 82.00 85 GLU A CA 1
ATOM 684 C C . GLU A 1 85 ? 5.544 2.166 -11.997 1.00 82.00 85 GLU A C 1
ATOM 686 O O . GLU A 1 85 ? 4.920 1.112 -12.119 1.00 82.00 85 GLU A O 1
ATOM 691 N N . SER A 1 86 ? 5.500 2.886 -10.876 1.00 84.75 86 SER A N 1
ATOM 692 C CA . SER A 1 86 ? 4.615 2.567 -9.749 1.00 84.75 86 SER A CA 1
ATOM 693 C C . SER A 1 86 ? 3.694 3.738 -9.450 1.00 84.75 86 SER A C 1
ATOM 695 O O . SER A 1 86 ? 4.083 4.904 -9.556 1.00 84.75 86 SER A O 1
ATOM 697 N N . VAL A 1 87 ? 2.473 3.426 -9.024 1.00 87.50 87 VAL A N 1
ATOM 698 C CA . VAL A 1 87 ? 1.528 4.419 -8.526 1.00 87.50 87 VAL A CA 1
ATOM 699 C C . VAL A 1 87 ? 1.444 4.324 -7.009 1.00 87.50 87 VAL A C 1
ATOM 701 O O . VAL A 1 87 ? 1.279 3.251 -6.433 1.00 87.50 87 VAL A O 1
ATOM 704 N N . GLN A 1 88 ? 1.570 5.469 -6.343 1.00 89.06 88 GLN A N 1
ATOM 705 C CA . GLN A 1 88 ? 1.315 5.582 -4.916 1.00 89.06 88 GLN A CA 1
ATOM 706 C C . GLN A 1 88 ? 0.149 6.535 -4.706 1.00 89.06 88 GLN A C 1
ATOM 708 O O . GLN A 1 88 ? 0.161 7.665 -5.197 1.00 89.06 88 GLN A O 1
ATOM 713 N N . ILE A 1 89 ? -0.827 6.076 -3.933 1.00 92.31 89 ILE A N 1
ATOM 714 C CA . ILE A 1 89 ? -1.970 6.865 -3.496 1.00 92.31 89 ILE A CA 1
ATOM 715 C C . ILE A 1 89 ? -2.118 6.726 -1.980 1.00 92.31 89 ILE A C 1
ATOM 717 O O . ILE A 1 89 ? -1.690 5.730 -1.395 1.00 92.31 89 ILE A O 1
ATOM 721 N N . ALA A 1 90 ? -2.681 7.736 -1.329 1.00 91.94 90 ALA A N 1
ATOM 722 C CA . ALA A 1 90 ? -2.829 7.774 0.115 1.00 91.94 90 ALA A CA 1
ATOM 723 C C . ALA A 1 90 ? -4.157 8.415 0.519 1.00 91.94 90 ALA A C 1
ATOM 725 O O . ALA A 1 90 ? -4.548 9.450 -0.022 1.00 91.94 90 ALA A O 1
ATOM 726 N N . LEU A 1 91 ? -4.794 7.824 1.527 1.00 92.19 91 LEU A N 1
ATOM 727 C CA . LEU A 1 91 ? -5.836 8.463 2.318 1.00 92.19 91 LEU A CA 1
ATOM 728 C C . LEU A 1 91 ? -5.179 9.099 3.550 1.00 92.19 91 LEU A C 1
ATOM 730 O O . LEU A 1 91 ? -4.428 8.441 4.274 1.00 92.19 91 LEU A O 1
ATOM 734 N N . SER A 1 92 ? -5.421 10.388 3.777 1.00 88.00 92 SER A N 1
ATOM 735 C CA . SER A 1 92 ? -4.737 11.163 4.817 1.00 88.00 92 SER A CA 1
ATOM 736 C C . SER A 1 92 ? -5.717 11.792 5.809 1.00 88.00 92 SER A C 1
ATOM 738 O O . SER A 1 92 ? -6.918 11.871 5.557 1.00 88.00 92 SER A O 1
ATOM 740 N N . ARG A 1 93 ? -5.216 12.293 6.948 1.00 84.38 93 ARG A N 1
ATOM 741 C CA . ARG A 1 93 ? -6.044 13.049 7.911 1.00 84.38 93 ARG A CA 1
ATOM 742 C C . ARG A 1 93 ? -6.633 14.325 7.306 1.00 84.38 93 ARG A C 1
ATOM 744 O O . ARG A 1 93 ? -7.708 14.744 7.723 1.00 84.38 93 ARG A O 1
ATOM 751 N N . ALA A 1 94 ? -5.951 14.925 6.328 1.00 79.88 94 ALA A N 1
ATOM 752 C CA . ALA A 1 94 ? -6.484 16.068 5.591 1.00 79.88 94 ALA A CA 1
ATOM 753 C C . ALA A 1 94 ? -7.686 15.668 4.713 1.00 79.88 94 ALA A C 1
ATOM 755 O O . ALA A 1 94 ? -8.574 16.484 4.488 1.00 79.88 94 ALA A O 1
ATOM 756 N N . ASP A 1 95 ? -7.752 14.397 4.303 1.00 76.88 95 ASP A N 1
ATOM 757 C CA . ASP A 1 95 ? -8.768 13.826 3.414 1.00 76.88 95 ASP A CA 1
ATOM 758 C C . ASP A 1 95 ? -9.759 12.909 4.163 1.00 76.88 95 ASP A C 1
ATOM 760 O O . ASP A 1 95 ? -10.310 11.973 3.592 1.00 76.88 95 ASP A O 1
ATOM 764 N N . LYS A 1 96 ? -10.029 13.215 5.444 1.00 78.31 96 LYS A N 1
ATOM 765 C CA . LYS A 1 96 ? -11.027 12.564 6.326 1.00 78.31 96 LYS A CA 1
ATOM 766 C C . LYS A 1 96 ? -10.636 11.226 6.967 1.00 78.31 96 LYS A C 1
ATOM 768 O O . LYS A 1 96 ? -11.497 10.575 7.556 1.00 78.31 96 LYS A O 1
ATOM 773 N N . LEU A 1 97 ? -9.361 10.834 6.968 1.00 88.19 97 LEU A N 1
ATOM 774 C CA . LEU A 1 97 ? -8.929 9.695 7.785 1.00 88.19 97 LEU A CA 1
ATOM 775 C C . LEU A 1 97 ? -9.079 10.009 9.287 1.00 88.19 97 LEU A C 1
ATOM 777 O O . LEU A 1 97 ? -8.293 10.772 9.848 1.00 88.19 97 LEU A O 1
ATOM 781 N N . VAL A 1 98 ? -10.056 9.385 9.949 1.00 85.94 98 VAL A N 1
ATOM 782 C CA . VAL A 1 98 ? -10.362 9.574 11.387 1.00 85.94 98 VAL A CA 1
ATOM 783 C C . VAL A 1 98 ? -9.752 8.504 12.306 1.00 85.94 98 VAL A C 1
ATOM 785 O O . VAL A 1 98 ? -10.045 8.444 13.499 1.00 85.94 98 VAL A O 1
ATOM 788 N N . TRP A 1 99 ? -8.874 7.655 11.775 1.00 90.38 99 TRP A N 1
ATOM 789 C CA . TRP A 1 99 ? -8.249 6.561 12.517 1.00 90.38 99 TRP A CA 1
ATOM 790 C C . TRP A 1 99 ? -7.083 7.017 13.414 1.00 90.38 99 TRP A C 1
ATOM 792 O O . TRP A 1 99 ? -6.286 7.895 13.063 1.00 90.38 99 TRP A O 1
ATOM 802 N N . ASN A 1 100 ? -6.946 6.366 14.573 1.00 88.75 100 ASN A N 1
ATOM 803 C CA . ASN A 1 100 ? -5.790 6.497 15.452 1.00 88.75 100 ASN A CA 1
ATOM 804 C C . ASN A 1 100 ? -5.450 5.154 16.127 1.00 88.75 100 ASN A C 1
ATOM 806 O O . ASN A 1 100 ? -6.325 4.320 16.366 1.00 88.75 100 ASN A O 1
ATOM 810 N N . LEU A 1 101 ? -4.167 4.969 16.448 1.00 87.94 101 LEU A N 1
ATOM 811 C CA . LEU A 1 101 ? -3.639 3.714 16.986 1.00 87.94 101 LEU A CA 1
ATOM 812 C C . LEU A 1 101 ? -4.078 3.439 18.436 1.00 87.94 101 LEU A C 1
ATOM 814 O O . LEU A 1 101 ? -4.127 2.281 18.838 1.00 87.94 101 LEU A O 1
ATOM 818 N N . GLU A 1 102 ? -4.399 4.475 19.214 1.00 88.94 102 GLU A N 1
ATOM 819 C CA . GLU A 1 102 ? -4.820 4.337 20.614 1.00 88.94 102 GLU A CA 1
ATOM 820 C C . GLU A 1 102 ? -6.215 3.705 20.716 1.00 88.94 102 GLU A C 1
ATOM 822 O O . GLU A 1 102 ? -6.421 2.781 21.499 1.00 88.94 102 GLU A O 1
ATOM 827 N N . SER A 1 103 ? -7.154 4.148 19.876 1.00 90.69 103 SER A N 1
ATOM 828 C CA . SER A 1 103 ? -8.516 3.607 19.821 1.00 90.69 103 SER A CA 1
ATOM 829 C C . SER A 1 103 ? -8.608 2.317 18.999 1.00 90.69 103 SER A C 1
ATOM 831 O O . SER A 1 103 ? -9.326 1.395 19.377 1.00 90.69 103 SER A O 1
ATOM 833 N N . PHE A 1 104 ? -7.874 2.227 17.882 1.00 92.44 104 PHE A N 1
ATOM 834 C CA . PHE A 1 104 ? -7.963 1.112 16.932 1.00 92.44 104 PHE A CA 1
ATOM 835 C C . PHE A 1 104 ? -6.567 0.556 16.589 1.00 92.44 104 PHE A C 1
ATOM 837 O O . PHE A 1 104 ? -6.048 0.796 15.496 1.00 92.44 104 PHE A O 1
ATOM 844 N N . PRO A 1 105 ? -5.939 -0.221 17.496 1.00 91.38 105 PRO A N 1
ATOM 845 C CA . PRO A 1 105 ? -4.551 -0.677 17.348 1.00 91.38 105 PRO A CA 1
ATOM 846 C C . PRO A 1 105 ? -4.358 -1.808 16.328 1.00 91.38 105 PRO A C 1
ATOM 848 O O . PRO A 1 105 ? -3.228 -2.190 16.027 1.00 91.38 105 PRO A O 1
ATOM 851 N N . ARG A 1 106 ? -5.451 -2.399 15.838 1.00 92.06 106 ARG A N 1
ATOM 852 C CA . ARG A 1 106 ? -5.440 -3.545 14.926 1.00 92.06 106 ARG A CA 1
ATOM 853 C C . ARG A 1 106 ? -6.073 -3.143 13.605 1.00 92.06 106 ARG A C 1
ATOM 855 O O . ARG A 1 106 ? -7.205 -2.672 13.587 1.00 92.06 106 ARG A O 1
ATOM 862 N N . LEU A 1 107 ? -5.339 -3.366 12.522 1.00 92.25 107 LEU A N 1
ATOM 863 C CA . LEU A 1 107 ? -5.792 -3.140 11.155 1.00 92.25 107 LEU A CA 1
ATOM 864 C C . LEU A 1 107 ? -6.069 -4.483 10.478 1.00 92.25 107 LEU A C 1
ATOM 866 O O . LEU A 1 107 ? -5.390 -5.474 10.743 1.00 92.25 107 LEU A O 1
ATOM 870 N N . ARG A 1 108 ? -7.073 -4.496 9.603 1.00 92.75 108 ARG A N 1
ATOM 871 C CA . ARG A 1 108 ? -7.419 -5.623 8.738 1.00 92.75 108 ARG A CA 1
ATOM 872 C C . ARG A 1 108 ? -7.779 -5.066 7.370 1.00 92.75 108 ARG A C 1
ATOM 874 O O . ARG A 1 108 ? -8.497 -4.076 7.294 1.00 92.75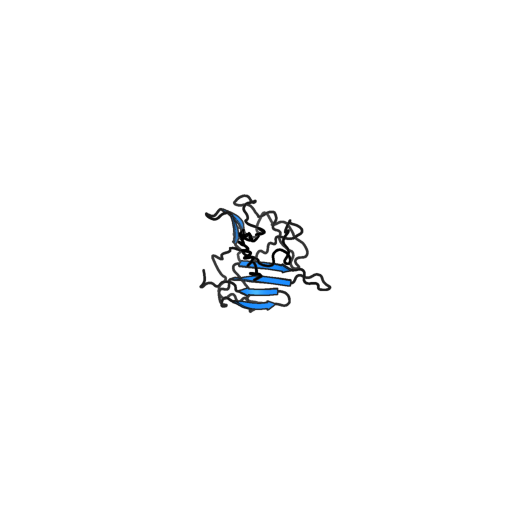 108 ARG A O 1
ATOM 881 N N . TRP A 1 109 ? -7.315 -5.723 6.321 1.00 92.25 109 TRP A N 1
ATOM 882 C CA . TRP A 1 109 ? -7.623 -5.390 4.935 1.00 92.25 109 TRP A CA 1
ATOM 883 C C . TRP A 1 109 ? -7.777 -6.677 4.126 1.00 92.25 109 TRP A C 1
ATOM 885 O O . TRP A 1 109 ? -7.362 -7.751 4.567 1.00 92.25 109 TRP A O 1
ATOM 895 N N . ARG A 1 110 ? -8.396 -6.555 2.953 1.00 90.62 110 ARG A N 1
ATOM 896 C CA . ARG A 1 110 ? -8.420 -7.584 1.913 1.00 90.62 110 ARG A CA 1
ATOM 897 C C . ARG A 1 110 ? -7.741 -7.003 0.687 1.00 90.62 110 ARG A C 1
ATOM 899 O O . ARG A 1 110 ? -7.938 -5.832 0.379 1.00 90.62 110 ARG A O 1
ATOM 906 N N . TRP A 1 111 ? -6.926 -7.811 0.036 1.00 89.69 111 TRP A N 1
ATOM 907 C CA . TRP A 1 111 ? -6.208 -7.440 -1.171 1.00 89.69 111 TRP A CA 1
ATOM 908 C C . TRP A 1 111 ? -5.750 -8.705 -1.896 1.00 89.69 111 TRP A C 1
ATOM 910 O O . TRP A 1 111 ? -5.715 -9.783 -1.295 1.00 89.69 111 TRP A O 1
ATOM 920 N N . ARG A 1 112 ? -5.424 -8.564 -3.176 1.00 88.12 112 ARG A N 1
ATOM 921 C CA . ARG A 1 112 ? -4.809 -9.598 -4.009 1.00 88.12 112 ARG A CA 1
ATOM 922 C C . ARG A 1 112 ? -3.906 -8.931 -5.040 1.00 88.12 112 ARG A C 1
ATOM 924 O O . ARG A 1 112 ? -4.131 -7.771 -5.382 1.00 88.12 112 ARG A O 1
ATOM 931 N N . ALA A 1 113 ? -2.899 -9.657 -5.499 1.00 88.19 113 ALA A N 1
ATOM 932 C CA . ALA A 1 113 ? -2.100 -9.283 -6.652 1.00 88.19 113 ALA A CA 1
ATOM 933 C C . ALA A 1 113 ? -2.267 -10.391 -7.690 1.00 88.19 113 ALA A C 1
ATOM 935 O O . ALA A 1 113 ? -2.004 -11.551 -7.377 1.00 88.19 113 ALA A O 1
ATOM 936 N N . ASP A 1 114 ? -2.732 -10.030 -8.883 1.00 87.69 114 ASP A N 1
ATOM 937 C CA . ASP A 1 114 ? -2.956 -10.996 -9.964 1.00 87.69 114 ASP A CA 1
ATOM 938 C C . ASP A 1 114 ? -1.630 -11.366 -10.656 1.00 87.69 114 ASP A C 1
ATOM 940 O O . ASP A 1 114 ? -1.445 -12.498 -11.096 1.00 87.69 114 ASP A O 1
ATOM 944 N N . GLU A 1 115 ? -0.676 -10.429 -10.689 1.00 87.69 115 GLU A N 1
ATOM 945 C CA . GLU A 1 115 ? 0.677 -10.625 -11.210 1.00 87.69 115 GLU A CA 1
ATOM 946 C C . GLU A 1 115 ? 1.712 -10.043 -10.239 1.00 87.69 115 GLU A C 1
ATOM 948 O O . GLU A 1 115 ? 1.503 -8.995 -9.619 1.00 87.69 115 GLU A O 1
ATOM 953 N N . LEU A 1 116 ? 2.847 -10.732 -10.099 1.00 88.31 116 LEU A N 1
ATOM 954 C CA . LEU A 1 116 ? 3.978 -10.285 -9.289 1.00 88.31 116 LEU A CA 1
ATOM 955 C C . LEU A 1 116 ? 5.211 -10.107 -10.182 1.00 88.31 116 LEU A C 1
ATOM 957 O O . LEU A 1 116 ? 5.438 -10.950 -11.048 1.00 88.31 116 LEU A O 1
ATOM 961 N N . PRO A 1 117 ? 6.042 -9.069 -9.968 1.00 88.25 117 PRO A N 1
ATOM 962 C CA . PRO A 1 117 ? 7.225 -8.867 -10.790 1.00 88.25 117 PRO A CA 1
ATOM 963 C C . PRO A 1 117 ? 8.238 -10.006 -10.611 1.00 88.25 117 PRO A C 1
ATOM 965 O O . PRO A 1 117 ? 8.618 -10.370 -9.488 1.00 88.25 117 PRO A O 1
ATOM 968 N N . ASP A 1 118 ? 8.698 -10.559 -11.730 1.00 89.25 118 ASP A N 1
ATOM 969 C CA . ASP A 1 118 ? 9.644 -11.670 -11.748 1.00 89.25 118 ASP A CA 1
ATOM 970 C C . ASP A 1 118 ? 10.993 -11.277 -11.134 1.00 89.25 118 ASP A C 1
ATOM 972 O O . ASP A 1 118 ? 11.618 -10.282 -11.504 1.00 89.25 118 ASP A O 1
ATOM 976 N N . GLY A 1 119 ? 11.478 -12.090 -10.192 1.00 89.62 119 GLY A N 1
ATOM 977 C CA . GLY A 1 119 ? 12.781 -11.879 -9.552 1.00 89.62 119 GLY A CA 1
ATOM 978 C C . GLY A 1 119 ? 12.847 -10.683 -8.595 1.00 89.62 119 GLY A C 1
ATOM 979 O O . GLY A 1 119 ? 13.938 -10.363 -8.109 1.00 89.62 119 GLY A O 1
ATOM 980 N N . ALA A 1 120 ? 11.713 -10.042 -8.302 1.00 90.31 120 ALA A N 1
ATOM 981 C CA . ALA A 1 120 ? 11.632 -8.981 -7.311 1.00 90.31 120 ALA A CA 1
ATOM 982 C C . ALA A 1 120 ? 12.046 -9.460 -5.918 1.00 90.31 120 ALA A C 1
ATOM 984 O O . ALA A 1 120 ? 11.786 -10.594 -5.514 1.00 90.31 120 ALA A O 1
ATOM 985 N N . ARG A 1 121 ? 12.723 -8.575 -5.184 1.00 92.38 121 ARG A N 1
ATOM 986 C CA . ARG A 1 121 ? 13.250 -8.813 -3.840 1.00 92.38 121 ARG A CA 1
ATOM 987 C C . ARG A 1 121 ? 13.123 -7.572 -2.974 1.00 92.38 121 ARG A C 1
ATOM 989 O O . ARG A 1 121 ? 13.901 -6.623 -3.084 1.00 92.38 121 ARG A O 1
ATOM 996 N N . GLU A 1 122 ? 12.222 -7.624 -2.006 1.00 93.31 122 GLU A N 1
ATOM 997 C CA . GLU A 1 122 ? 11.947 -6.528 -1.077 1.00 93.31 122 GLU A CA 1
ATOM 998 C C . GLU A 1 122 ? 13.016 -6.368 0.011 1.00 93.31 122 GLU A C 1
ATOM 1000 O O . GLU A 1 122 ? 12.905 -5.459 0.832 1.00 93.31 122 GLU A O 1
ATOM 1005 N N . ASP A 1 123 ? 14.045 -7.224 0.019 1.00 92.25 123 ASP A N 1
ATOM 1006 C CA . ASP A 1 123 ? 15.246 -7.118 0.853 1.00 92.25 123 ASP A CA 1
ATOM 1007 C C . ASP A 1 123 ? 16.418 -6.415 0.154 1.00 92.25 123 ASP A C 1
ATOM 1009 O O . ASP A 1 123 ? 17.348 -5.936 0.808 1.00 92.25 123 ASP A O 1
ATOM 1013 N N . THR A 1 124 ? 16.324 -6.206 -1.160 1.00 92.69 124 THR A N 1
ATOM 1014 C CA . THR A 1 124 ? 17.376 -5.609 -1.979 1.00 92.69 124 THR A CA 1
ATOM 1015 C C . THR A 1 124 ? 16.860 -4.339 -2.644 1.00 92.69 124 THR A C 1
ATOM 1017 O O . THR A 1 124 ? 16.015 -4.384 -3.523 1.00 92.69 124 THR A O 1
ATOM 1020 N N . ARG A 1 125 ? 17.390 -3.167 -2.266 1.00 87.44 125 ARG A N 1
ATOM 1021 C CA . ARG A 1 125 ? 16.847 -1.858 -2.693 1.00 87.44 125 ARG A CA 1
ATOM 1022 C C . ARG A 1 125 ? 16.695 -1.697 -4.214 1.00 87.44 125 ARG A C 1
ATOM 1024 O O . ARG A 1 125 ? 15.737 -1.068 -4.642 1.00 87.44 125 ARG A O 1
ATOM 1031 N N . SER A 1 1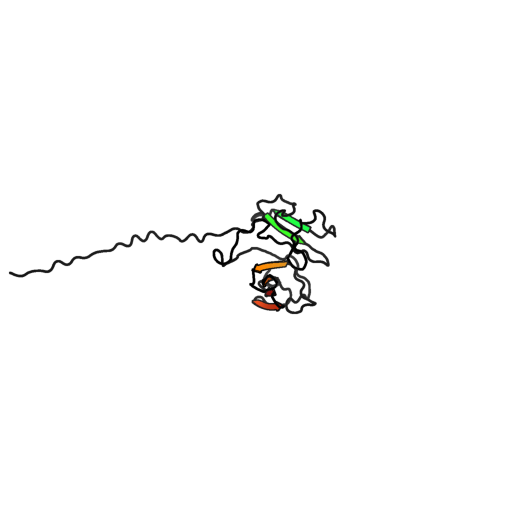26 ? 17.632 -2.211 -5.011 1.00 89.94 126 SER A N 1
ATOM 1032 C CA . SER A 1 126 ? 17.589 -2.128 -6.481 1.00 89.94 126 SER A CA 1
ATOM 1033 C C . SER A 1 126 ? 16.629 -3.124 -7.135 1.00 89.94 126 SER A C 1
ATOM 1035 O O . SER A 1 126 ? 16.404 -3.022 -8.331 1.00 89.94 126 SER A O 1
ATOM 1037 N N . LEU A 1 127 ? 16.110 -4.085 -6.370 1.00 90.44 127 LEU A N 1
ATOM 1038 C CA . LEU A 1 127 ? 15.192 -5.136 -6.812 1.00 90.44 127 LEU A CA 1
ATOM 1039 C C . LEU A 1 127 ? 13.842 -5.057 -6.078 1.00 90.44 127 LEU A C 1
ATOM 1041 O O . LEU A 1 127 ? 13.033 -5.968 -6.206 1.00 90.44 127 LEU A O 1
ATOM 1045 N N . ASN A 1 128 ? 13.610 -4.010 -5.275 1.00 88.12 128 ASN A N 1
ATOM 1046 C CA . ASN A 1 128 ? 12.404 -3.843 -4.459 1.00 88.12 128 ASN A CA 1
ATOM 1047 C C . ASN A 1 128 ? 11.251 -3.320 -5.317 1.00 88.12 128 ASN A C 1
ATOM 1049 O O . ASN A 1 128 ? 10.805 -2.182 -5.163 1.00 88.12 128 ASN A O 1
ATOM 1053 N N . ASP A 1 129 ? 10.834 -4.170 -6.239 1.00 87.50 129 ASP A N 1
ATOM 1054 C CA . ASP A 1 129 ? 9.601 -4.052 -6.992 1.00 87.50 129 ASP A CA 1
ATOM 1055 C C . ASP A 1 129 ? 8.530 -4.927 -6.329 1.00 87.50 129 ASP A C 1
ATOM 1057 O O . ASP A 1 129 ? 8.859 -5.880 -5.631 1.00 87.50 129 ASP A O 1
ATOM 1061 N N . THR A 1 130 ? 7.256 -4.581 -6.453 1.00 87.12 130 THR A N 1
ATOM 1062 C CA . THR A 1 130 ? 6.165 -5.373 -5.868 1.00 87.12 130 THR A CA 1
ATOM 1063 C C . THR A 1 130 ? 4.880 -5.141 -6.639 1.00 87.12 130 THR A C 1
ATOM 1065 O O . THR A 1 130 ? 4.601 -4.010 -7.026 1.00 87.12 130 THR A O 1
ATOM 1068 N N . GLY A 1 131 ? 4.074 -6.192 -6.812 1.00 85.12 131 GLY A N 1
ATOM 1069 C CA . GLY A 1 131 ? 2.784 -6.076 -7.499 1.00 85.12 131 GLY A CA 1
ATOM 1070 C C . GLY A 1 131 ? 1.818 -5.143 -6.763 1.00 85.12 131 GLY A C 1
ATOM 1071 O O . GLY A 1 131 ? 1.091 -4.379 -7.386 1.00 85.12 131 GLY A O 1
ATOM 1072 N N . ALA A 1 132 ? 1.848 -5.147 -5.425 1.00 88.38 132 ALA A N 1
ATOM 1073 C CA . ALA A 1 132 ? 1.089 -4.213 -4.600 1.00 88.38 132 ALA A CA 1
ATOM 1074 C C . ALA A 1 132 ? 1.671 -4.107 -3.184 1.00 88.38 132 ALA A C 1
ATOM 1076 O O . ALA A 1 132 ? 2.219 -5.063 -2.626 1.00 88.38 132 ALA A O 1
ATOM 1077 N N . ALA A 1 133 ? 1.498 -2.939 -2.561 1.00 92.06 133 ALA A N 1
ATOM 1078 C CA . ALA A 1 133 ? 1.879 -2.724 -1.171 1.00 92.06 133 ALA A CA 1
ATOM 1079 C C . ALA A 1 133 ? 0.915 -1.795 -0.423 1.00 92.06 133 ALA A C 1
ATOM 1081 O O . ALA A 1 133 ? 0.569 -0.721 -0.912 1.00 92.06 133 ALA A O 1
ATOM 1082 N N . LEU A 1 134 ? 0.555 -2.179 0.805 1.00 94.06 134 LEU A N 1
ATOM 1083 C CA . LEU A 1 134 ? -0.169 -1.322 1.739 1.00 94.06 134 LEU A CA 1
ATOM 1084 C C . LEU A 1 134 ? 0.826 -0.633 2.668 1.00 94.06 134 LEU A C 1
ATOM 1086 O O . LEU A 1 134 ? 1.578 -1.286 3.394 1.00 94.06 134 LEU A O 1
ATOM 1090 N N . TYR A 1 135 ? 0.793 0.694 2.687 1.00 93.00 135 TYR A N 1
ATOM 1091 C CA . TYR A 1 135 ? 1.621 1.500 3.573 1.00 93.00 135 TYR A CA 1
ATOM 1092 C C . TYR A 1 135 ? 0.772 2.069 4.706 1.00 93.00 135 TYR A C 1
ATOM 1094 O O . TYR A 1 135 ? -0.196 2.784 4.464 1.00 93.00 135 TYR A O 1
ATOM 1102 N N . VAL A 1 136 ? 1.172 1.804 5.948 1.00 93.44 136 VAL A N 1
ATOM 1103 C CA . VAL A 1 136 ? 0.595 2.446 7.135 1.00 93.44 136 VAL A CA 1
ATOM 1104 C C . VAL A 1 136 ? 1.640 3.382 7.718 1.00 93.44 136 VAL A C 1
ATOM 1106 O O . VAL A 1 136 ? 2.690 2.938 8.191 1.00 93.44 136 VAL A O 1
ATOM 1109 N N . ALA A 1 137 ? 1.365 4.681 7.641 1.00 90.00 137 ALA A N 1
ATOM 1110 C CA . ALA A 1 137 ? 2.258 5.734 8.097 1.00 90.00 137 ALA A CA 1
ATOM 1111 C C . ALA A 1 137 ? 1.828 6.265 9.469 1.00 90.00 137 ALA A C 1
ATOM 1113 O O . ALA A 1 137 ? 0.653 6.528 9.715 1.00 90.00 137 ALA A O 1
ATOM 1114 N N . PHE A 1 138 ? 2.805 6.439 10.351 1.00 87.56 138 PHE A N 1
ATOM 1115 C CA . PHE A 1 138 ? 2.638 6.896 11.722 1.00 87.56 138 PHE A CA 1
ATOM 1116 C C . PHE A 1 138 ? 3.453 8.160 11.958 1.00 87.56 138 PHE A C 1
ATOM 1118 O O . PHE A 1 138 ? 4.597 8.269 11.495 1.00 87.56 138 PHE A O 1
ATOM 1125 N N . ASP A 1 139 ? 2.904 9.062 12.767 1.00 82.19 139 ASP A N 1
ATOM 1126 C CA . ASP A 1 139 ? 3.651 10.181 13.322 1.00 82.19 139 ASP A CA 1
ATOM 1127 C C . ASP A 1 139 ? 4.715 9.637 14.274 1.00 82.19 139 ASP A C 1
ATOM 1129 O O . ASP A 1 139 ? 4.447 9.212 15.397 1.00 82.19 139 ASP A O 1
ATOM 1133 N N . CYS A 1 140 ? 5.953 9.628 13.805 1.00 74.69 140 CYS A N 1
ATOM 1134 C CA . CYS A 1 140 ? 7.094 9.288 14.629 1.00 74.69 140 CYS A CA 1
ATOM 1135 C C . CYS A 1 140 ? 7.803 10.579 14.980 1.00 74.69 140 CYS A C 1
ATOM 1137 O O . CYS A 1 140 ? 8.401 11.200 14.099 1.00 74.69 140 CYS A O 1
ATOM 1139 N N . ASN A 1 141 ? 7.699 10.940 16.256 1.00 68.38 141 ASN A N 1
ATOM 1140 C CA . ASN A 1 141 ? 8.115 12.191 16.880 1.00 68.38 141 ASN A CA 1
ATOM 1141 C C . ASN A 1 141 ? 9.620 12.490 16.694 1.00 68.38 141 ASN A C 1
ATOM 1143 O O . ASN A 1 141 ? 10.428 12.361 17.608 1.00 68.38 141 ASN A O 1
ATOM 1147 N N . ASP A 1 142 ? 10.000 12.838 15.470 1.00 69.69 142 ASP A N 1
ATOM 1148 C CA . ASP A 1 142 ? 11.339 13.235 15.059 1.00 69.69 142 ASP A CA 1
ATOM 1149 C C . ASP A 1 142 ? 11.349 14.734 14.760 1.00 69.69 142 ASP A C 1
ATOM 1151 O O . ASP A 1 142 ? 10.346 15.295 14.319 1.00 69.69 142 ASP A O 1
ATOM 1155 N N . TRP A 1 143 ? 12.502 15.376 14.933 1.00 68.69 143 TRP A N 1
ATOM 1156 C CA . TRP A 1 143 ? 12.666 16.826 14.805 1.00 68.69 143 TRP A CA 1
ATOM 1157 C C . TRP A 1 143 ? 12.337 17.365 13.399 1.00 68.69 143 TRP A C 1
ATOM 1159 O O . TRP A 1 143 ? 12.082 18.556 13.241 1.00 68.69 143 TRP A O 1
ATOM 1169 N N . LEU A 1 144 ? 12.301 16.496 12.378 1.00 70.75 144 LEU A N 1
ATOM 1170 C CA . LEU A 1 144 ? 11.909 16.820 10.997 1.00 70.75 144 LEU A CA 1
ATOM 1171 C C . LEU A 1 144 ? 10.455 16.468 10.635 1.00 70.75 144 LEU A C 1
ATOM 1173 O O . LEU A 1 144 ? 10.067 16.649 9.470 1.00 70.75 144 LEU A O 1
ATOM 1177 N N . GLY A 1 145 ? 9.680 15.918 11.578 1.00 70.88 145 GLY A N 1
ATOM 1178 C CA . GLY A 1 145 ? 8.280 15.528 11.379 1.00 70.88 145 GLY A CA 1
ATOM 1179 C C . GLY A 1 145 ? 8.073 14.466 10.294 1.00 70.88 145 GLY A C 1
ATOM 1180 O O . GLY A 1 145 ? 7.054 14.471 9.613 1.00 70.88 145 GLY A O 1
ATOM 1181 N N . ARG A 1 146 ? 9.066 13.602 10.048 1.00 76.50 146 ARG A N 1
ATOM 1182 C CA . ARG A 1 146 ? 8.958 12.542 9.030 1.00 76.50 146 ARG A CA 1
ATOM 1183 C C . ARG A 1 146 ? 8.178 11.348 9.597 1.00 76.50 146 ARG A C 1
ATOM 1185 O O . ARG A 1 146 ? 8.402 11.004 10.756 1.00 76.50 146 ARG A O 1
ATOM 1192 N N . PRO A 1 147 ? 7.338 10.660 8.810 1.00 83.19 147 PRO A N 1
ATOM 1193 C CA . PRO A 1 147 ? 6.612 9.495 9.303 1.00 83.19 147 PRO A CA 1
ATOM 1194 C C . PRO A 1 147 ? 7.537 8.283 9.525 1.00 83.19 147 PRO A C 1
ATOM 1196 O O . PRO A 1 147 ? 8.599 8.158 8.905 1.00 83.19 147 PRO A O 1
ATOM 1199 N N . CYS A 1 148 ? 7.145 7.362 10.409 1.00 88.38 148 CYS A N 1
ATOM 1200 C CA . CYS A 1 148 ? 7.552 5.957 10.273 1.00 88.38 148 CYS A CA 1
ATOM 1201 C C . CYS A 1 148 ? 6.499 5.227 9.466 1.00 88.38 148 CYS A C 1
ATOM 1203 O O . CYS A 1 148 ? 5.321 5.534 9.591 1.00 88.38 148 CYS A O 1
ATOM 1205 N N . THR A 1 149 ? 6.903 4.246 8.671 1.00 91.56 149 THR A N 1
ATOM 1206 C CA . THR A 1 149 ? 5.957 3.534 7.814 1.00 91.56 149 THR A CA 1
ATOM 1207 C C . THR A 1 149 ? 6.172 2.039 7.915 1.00 91.56 149 THR A C 1
ATOM 1209 O O . THR A 1 149 ? 7.314 1.579 7.916 1.00 91.56 149 THR A O 1
ATOM 1212 N N . ILE A 1 150 ? 5.079 1.287 7.973 1.00 94.31 150 ILE A N 1
ATOM 1213 C CA . ILE A 1 150 ? 5.087 -0.154 7.736 1.00 94.31 150 ILE A CA 1
ATOM 1214 C C . ILE A 1 150 ? 4.558 -0.386 6.319 1.00 94.31 150 ILE A C 1
ATOM 1216 O O . ILE A 1 150 ? 3.468 0.081 5.999 1.00 94.31 150 ILE A O 1
ATOM 1220 N N . LYS A 1 151 ? 5.340 -1.065 5.479 1.00 94.69 151 LYS A N 1
ATOM 1221 C CA . LYS A 1 151 ? 4.948 -1.573 4.159 1.00 94.69 151 LYS A CA 1
ATOM 1222 C C . LYS A 1 151 ? 4.587 -3.043 4.313 1.00 94.69 151 LYS A C 1
ATOM 1224 O O . LYS A 1 151 ? 5.467 -3.851 4.592 1.00 94.69 151 LYS A O 1
ATOM 1229 N N . TYR A 1 152 ? 3.331 -3.387 4.095 1.00 95.12 152 TYR A N 1
ATOM 1230 C CA . TYR A 1 152 ? 2.903 -4.765 3.884 1.00 95.12 152 TYR A CA 1
ATOM 1231 C C . TYR A 1 152 ? 2.952 -5.040 2.384 1.00 95.12 152 TYR A C 1
ATOM 1233 O O . TYR A 1 152 ? 2.498 -4.204 1.605 1.00 95.12 152 TYR A O 1
ATOM 1241 N N . THR A 1 153 ? 3.560 -6.147 1.971 1.00 93.75 153 THR A N 1
ATOM 1242 C CA . THR A 1 153 ? 3.865 -6.430 0.557 1.00 93.75 153 THR A CA 1
ATOM 1243 C C . THR A 1 153 ? 3.629 -7.898 0.222 1.00 93.75 153 THR A C 1
ATOM 1245 O O . THR A 1 153 ? 3.765 -8.759 1.098 1.00 93.75 153 THR A O 1
ATOM 1248 N N . TYR A 1 154 ? 3.312 -8.158 -1.046 1.00 91.69 154 TYR A N 1
ATOM 1249 C CA . TYR A 1 154 ? 3.563 -9.453 -1.677 1.00 91.69 154 TYR A CA 1
ATOM 1250 C C . TYR A 1 154 ? 5.067 -9.640 -1.897 1.00 91.69 154 TYR A C 1
ATOM 1252 O O . TYR A 1 154 ? 5.814 -8.658 -1.868 1.00 91.69 154 TYR A O 1
ATOM 1260 N N . SER A 1 155 ? 5.495 -10.879 -2.136 1.00 91.19 155 SER A N 1
ATOM 1261 C CA . SER A 1 155 ? 6.813 -11.175 -2.702 1.00 91.19 155 SER A CA 1
ATOM 1262 C C . SER A 1 155 ? 6.740 -12.348 -3.678 1.00 91.19 155 SER A C 1
ATOM 1264 O O . SER A 1 155 ? 6.045 -13.335 -3.421 1.00 91.19 155 SER A O 1
ATOM 1266 N N . SER A 1 156 ? 7.480 -12.254 -4.785 1.00 90.88 156 SER A N 1
ATOM 1267 C CA . SER A 1 156 ? 7.664 -13.358 -5.737 1.00 90.88 156 SER A CA 1
ATOM 1268 C C . SER A 1 156 ? 8.814 -14.295 -5.353 1.00 90.88 156 SER A C 1
ATOM 1270 O O . SER A 1 156 ? 8.907 -15.397 -5.891 1.00 90.88 156 SER A O 1
ATOM 1272 N N . THR A 1 157 ? 9.691 -13.896 -4.423 1.00 92.31 157 THR A N 1
ATOM 1273 C CA . THR A 1 157 ? 10.919 -14.654 -4.108 1.00 92.31 157 THR A CA 1
ATOM 1274 C C . THR A 1 157 ? 11.203 -14.840 -2.620 1.00 92.31 157 THR A C 1
ATOM 1276 O O . THR A 1 157 ? 11.880 -15.802 -2.248 1.00 92.31 157 THR A O 1
ATOM 1279 N N . LEU A 1 158 ? 10.735 -13.935 -1.758 1.00 91.94 158 LEU A N 1
ATOM 1280 C CA . LEU A 1 158 ? 10.965 -14.005 -0.318 1.00 91.94 158 LEU A CA 1
ATOM 1281 C C . LEU A 1 158 ? 9.819 -14.760 0.357 1.00 91.94 158 LEU A C 1
ATOM 1283 O O . LEU A 1 158 ? 8.675 -14.600 -0.050 1.00 91.94 158 LEU A O 1
ATOM 1287 N N . PRO A 1 159 ? 10.086 -15.545 1.411 1.00 92.50 159 PRO A N 1
ATOM 1288 C CA . PRO A 1 159 ? 9.033 -16.228 2.149 1.00 92.50 159 PRO A CA 1
ATOM 1289 C C . PRO A 1 159 ? 8.163 -15.246 2.945 1.00 92.50 159 PRO A C 1
ATOM 1291 O O . PRO A 1 159 ? 8.639 -14.193 3.396 1.00 92.50 159 PRO A O 1
ATOM 1294 N N . THR A 1 160 ? 6.908 -15.636 3.185 1.00 93.12 160 THR A N 1
ATOM 1295 C CA . THR A 1 160 ? 6.000 -14.968 4.128 1.00 93.12 160 THR A CA 1
ATOM 1296 C C . THR A 1 160 ? 6.692 -14.793 5.484 1.00 93.12 160 THR A C 1
ATOM 1298 O O . THR A 1 160 ? 7.517 -15.609 5.892 1.00 93.12 160 THR A O 1
ATOM 1301 N N . ASP A 1 161 ? 6.398 -13.687 6.163 1.00 94.50 161 ASP A N 1
ATOM 1302 C CA . ASP A 1 161 ? 7.043 -13.223 7.396 1.00 94.50 161 ASP A CA 1
ATOM 1303 C C . ASP A 1 161 ? 8.480 -12.701 7.281 1.00 94.50 161 ASP A C 1
ATOM 1305 O O . ASP A 1 161 ? 9.067 -12.278 8.285 1.00 94.50 161 ASP A O 1
ATOM 1309 N N . THR A 1 162 ? 9.030 -12.586 6.069 1.00 95.12 162 THR A N 1
ATOM 1310 C CA . THR A 1 162 ? 10.273 -11.832 5.865 1.00 95.12 162 THR A CA 1
ATOM 1311 C C . THR A 1 162 ? 10.079 -10.365 6.255 1.00 95.12 162 THR A C 1
ATOM 1313 O O . THR A 1 162 ? 9.148 -9.694 5.801 1.00 95.12 162 THR A O 1
ATOM 1316 N N . ARG A 1 163 ? 10.980 -9.847 7.100 1.00 96.12 163 ARG A N 1
ATOM 1317 C CA . ARG A 1 163 ? 10.959 -8.465 7.601 1.00 96.12 163 ARG A CA 1
ATOM 1318 C C . ARG A 1 163 ? 12.260 -7.752 7.273 1.00 96.12 163 ARG A C 1
ATOM 1320 O O . ARG A 1 163 ? 13.338 -8.212 7.642 1.00 96.12 163 ARG A O 1
ATOM 1327 N N . VAL A 1 164 ? 12.145 -6.592 6.639 1.00 95.00 164 VAL A N 1
ATOM 1328 C CA . VAL A 1 164 ? 13.277 -5.783 6.179 1.00 95.00 164 VAL A CA 1
ATOM 1329 C C . VAL A 1 164 ? 13.104 -4.354 6.667 1.00 95.00 164 VAL A C 1
ATOM 1331 O O . VAL A 1 164 ? 11.996 -3.824 6.722 1.00 95.00 164 VAL A O 1
ATOM 1334 N N . ARG A 1 165 ? 14.210 -3.692 7.005 1.00 93.44 165 ARG A N 1
ATOM 1335 C CA . ARG A 1 165 ? 14.198 -2.291 7.423 1.00 93.44 165 ARG A CA 1
ATOM 1336 C C . ARG A 1 165 ? 15.008 -1.418 6.470 1.00 93.44 165 ARG A C 1
ATOM 1338 O O . ARG A 1 165 ? 16.213 -1.596 6.332 1.00 93.44 165 ARG A O 1
ATOM 1345 N N . TYR A 1 166 ? 14.362 -0.392 5.924 1.00 89.25 166 TYR A N 1
ATOM 1346 C CA . TYR A 1 166 ? 14.985 0.675 5.142 1.00 89.25 166 TYR A CA 1
ATOM 1347 C C . TYR A 1 166 ? 14.852 2.004 5.882 1.00 89.25 166 TYR A C 1
ATOM 1349 O O . TYR A 1 166 ? 13.925 2.785 5.666 1.00 89.25 166 TYR A O 1
ATOM 1357 N N . GLY A 1 167 ? 15.768 2.258 6.818 1.00 88.25 167 GLY A N 1
ATOM 1358 C CA . GLY A 1 167 ? 15.698 3.439 7.678 1.00 88.25 167 GLY A CA 1
ATOM 1359 C C . GLY A 1 167 ? 14.421 3.452 8.530 1.00 88.25 167 GLY A C 1
ATOM 1360 O O . GLY A 1 167 ? 14.338 2.751 9.541 1.00 88.25 167 GLY A O 1
ATOM 1361 N N . ARG A 1 168 ? 13.434 4.267 8.138 1.00 87.19 168 ARG A N 1
ATOM 1362 C CA . ARG A 1 168 ? 12.136 4.434 8.834 1.00 87.19 168 ARG A CA 1
ATOM 1363 C C . ARG A 1 168 ? 10.986 3.647 8.208 1.00 87.19 168 ARG A C 1
ATOM 1365 O O . ARG A 1 168 ? 9.876 3.682 8.733 1.00 87.19 168 ARG A O 1
ATOM 1372 N N . LEU A 1 169 ? 11.260 2.967 7.101 1.00 90.44 169 LEU A N 1
ATOM 1373 C CA . LEU A 1 169 ? 10.349 2.029 6.474 1.00 90.44 169 LEU A CA 1
ATOM 1374 C C . LEU A 1 169 ? 10.640 0.624 7.004 1.00 90.44 169 LEU A C 1
ATOM 1376 O O . LEU A 1 169 ? 11.779 0.159 6.935 1.00 90.44 169 LEU A O 1
ATOM 1380 N N . PHE A 1 170 ? 9.613 -0.039 7.514 1.00 94.25 170 PHE A N 1
ATOM 1381 C CA . PHE A 1 170 ? 9.634 -1.451 7.870 1.00 94.25 170 PHE A CA 1
ATOM 1382 C C . PHE A 1 170 ? 8.801 -2.210 6.840 1.00 94.25 170 PHE A C 1
ATOM 1384 O O . PHE A 1 170 ? 7.593 -2.022 6.786 1.00 94.25 170 PHE A O 1
ATOM 1391 N N . ALA A 1 171 ? 9.433 -3.015 5.995 1.00 95.00 171 ALA A N 1
ATOM 1392 C CA . ALA A 1 171 ? 8.739 -3.869 5.041 1.00 95.00 171 ALA A CA 1
ATOM 1393 C C . ALA A 1 171 ? 8.495 -5.251 5.658 1.00 95.00 171 ALA A C 1
ATOM 1395 O O . ALA A 1 171 ? 9.395 -5.820 6.278 1.00 95.00 171 ALA A O 1
ATOM 1396 N N . TRP A 1 172 ? 7.287 -5.776 5.489 1.00 95.56 172 TRP A N 1
ATOM 1397 C CA . TRP A 1 172 ? 6.872 -7.101 5.933 1.00 95.56 172 TRP A CA 1
ATOM 1398 C C . TRP A 1 172 ? 6.165 -7.810 4.779 1.00 95.56 172 TRP A C 1
ATOM 1400 O O . TRP A 1 172 ? 5.126 -7.351 4.299 1.00 95.56 172 TRP A O 1
ATOM 1410 N N . VAL A 1 173 ? 6.747 -8.921 4.334 1.00 93.50 173 VAL A N 1
ATOM 1411 C CA . VAL A 1 173 ? 6.122 -9.839 3.378 1.00 93.50 173 VAL A CA 1
ATOM 1412 C C . VAL A 1 173 ? 5.003 -10.583 4.100 1.00 93.50 173 VAL A C 1
ATOM 1414 O O . VAL A 1 173 ? 5.274 -11.385 4.992 1.00 93.50 173 VAL A O 1
ATOM 1417 N N . VAL A 1 174 ? 3.750 -10.279 3.764 1.00 90.56 174 VAL A N 1
ATOM 1418 C CA . VAL A 1 174 ? 2.573 -10.869 4.437 1.00 90.56 174 VAL A CA 1
ATOM 1419 C C . VAL A 1 174 ? 1.925 -11.996 3.641 1.00 90.56 174 VAL A C 1
ATOM 1421 O O . VAL A 1 174 ? 1.079 -12.704 4.174 1.00 90.56 174 VAL A O 1
ATOM 1424 N N . THR A 1 175 ? 2.305 -12.146 2.377 1.00 82.69 175 THR A N 1
ATOM 1425 C CA . THR A 1 175 ? 1.838 -13.196 1.472 1.00 82.69 175 THR A CA 1
ATOM 1426 C C . THR A 1 175 ? 2.831 -13.329 0.317 1.00 82.69 175 THR A C 1
ATOM 1428 O O . THR A 1 175 ? 3.579 -12.389 0.020 1.00 82.69 175 THR A O 1
ATOM 1431 N N . THR A 1 176 ? 2.871 -14.497 -0.311 1.00 77.38 176 THR A N 1
ATOM 1432 C CA . THR A 1 176 ? 3.801 -14.824 -1.397 1.00 77.38 176 THR A CA 1
ATOM 1433 C C . THR A 1 176 ? 3.081 -15.409 -2.597 1.00 77.38 176 THR A C 1
ATOM 1435 O O . THR A 1 176 ? 1.936 -15.830 -2.488 1.00 77.38 176 THR A O 1
ATOM 1438 N N . ALA A 1 177 ? 3.771 -15.486 -3.738 1.00 65.88 177 ALA A N 1
ATOM 1439 C CA . ALA A 1 177 ? 3.252 -16.112 -4.958 1.00 65.88 177 ALA A CA 1
ATOM 1440 C C . ALA A 1 177 ? 2.716 -17.546 -4.761 1.00 65.88 177 ALA A C 1
ATOM 1442 O O . ALA A 1 177 ? 1.902 -18.000 -5.551 1.00 65.88 177 ALA A O 1
ATOM 1443 N N . SER A 1 178 ? 3.180 -18.275 -3.739 1.00 61.59 178 SER A N 1
ATOM 1444 C CA . SER A 1 178 ? 2.697 -19.626 -3.416 1.00 61.59 178 SER A CA 1
ATOM 1445 C C . SER A 1 178 ? 1.430 -19.663 -2.555 1.00 61.59 178 SER A C 1
ATOM 1447 O O . SER A 1 178 ? 0.880 -20.744 -2.356 1.00 61.59 178 SER A O 1
ATOM 1449 N N . ASP A 1 179 ? 1.001 -18.518 -2.019 1.00 58.38 179 ASP A N 1
ATOM 1450 C CA . ASP A 1 179 ? -0.165 -18.382 -1.134 1.00 58.38 179 ASP A CA 1
ATOM 1451 C C . ASP A 1 179 ? -1.413 -17.839 -1.863 1.00 58.38 179 ASP A C 1
ATOM 1453 O O . ASP A 1 179 ? -2.476 -17.722 -1.245 1.00 58.38 179 ASP A O 1
ATOM 1457 N N . VAL A 1 180 ? -1.272 -17.477 -3.146 1.00 51.41 180 VAL A N 1
ATOM 1458 C CA . VAL A 1 180 ? -2.320 -16.953 -4.043 1.00 51.41 180 VAL A CA 1
ATOM 1459 C C . VAL A 1 180 ? -2.646 -18.010 -5.092 1.00 51.41 180 VAL A C 1
ATOM 1461 O O . VAL A 1 180 ? -3.852 -18.269 -5.295 1.00 51.41 180 VAL A O 1
#

Foldseek 3Di:
DDDDDDDDDDDPPPPPPPPPPPPDDDDQDDPQPDDFFDAPQLKFAADPQSPDTHGDDRDDPDPQWDWGWHADPVGIDTDTDDDPDDGDIDRDVVSPRPDDCVSPVDDDDDDDQPDFDPPADCQDPVRPGASDWDKDWAQDPDPVRGTQIEIEGEEAPDDFQDWHDDPRYIYGDHYYPVRD

Secondary structure (DSSP, 8-state):
---PPP-----------------PPPP---STTSPTTS--TT-EEEPTTSS-EEEPPSS-SSTT-EEEEEEETTEEEEEEE-SSS----B--GGGT----TTT----------S---TT--TTSGGG---S-EEEEEEE---TT-PEEEEEEEEESSSPTT-EEEETTEEEEEEEETT--

Sequence (180 aa):
MRVTPLLLLIILTNLGVGNAFSQEFLVIEDFEQYEVNSLPYLWRMPDKNMRSMRELPLDHARPSDFVDVVAEDDGNILRAYTEGESVQIALSRADKLVWNLESFPRLRWRWRADELPDGAREDTRSLNDTGAALYVAFDCNDWLGRPCTIKYTYSSTLPTDTRVRYGRLFAWVVTTASDV